Protein AF-A0A1G7DWB1-F1 (afdb_monomer_lite)

Foldseek 3Di:
DQVVCVVVVHDSVVVVVCCQCPNDDPNNVVVVVVVVVVVVVVVVVVVVVVVVVVVVVVVVVVVVVVVVVCCVVVVD

Organism: NCBI:txid1657

Secondary structure (DSSP, 8-state):
-HHHHHHTTS-TTHHHHHHHHHSSSHHHHHHHHHHHHHHHHHHHHHHHHHHHHHHHHHHHHHHHHHHHHHHHHHT-

Structure (mmCIF, N/CA/C/O backbone):
data_AF-A0A1G7DWB1-F1
#
_entry.id   AF-A0A1G7DWB1-F1
#
loop_
_atom_site.group_PDB
_atom_site.id
_atom_site.type_symbol
_atom_site.label_atom_id
_atom_site.label_alt_id
_atom_site.label_comp_id
_atom_site.label_asym_id
_atom_site.label_entity_id
_atom_site.label_seq_id
_atom_site.pdbx_PDB_ins_code
_atom_site.Cartn_x
_atom_site.Cartn_y
_atom_site.Cartn_z
_atom_site.occupancy
_atom_site.B_iso_or_equiv
_atom_site.auth_seq_id
_atom_site.auth_comp_id
_atom_site.auth_asym_id
_atom_site.auth_atom_id
_atom_site.pdbx_PDB_model_num
ATOM 1 N N . MET A 1 1 ? 17.075 6.233 -33.748 1.00 74.38 1 MET A N 1
ATOM 2 C CA . MET A 1 1 ? 15.829 6.104 -32.954 1.00 74.38 1 MET A CA 1
ATOM 3 C C . MET A 1 1 ? 14.663 6.868 -33.567 1.00 74.38 1 MET A C 1
ATOM 5 O O . MET A 1 1 ? 13.612 6.268 -33.707 1.00 74.38 1 MET A O 1
ATOM 9 N N . ALA A 1 2 ? 14.827 8.134 -33.979 1.00 84.75 2 ALA A N 1
ATOM 10 C CA . ALA A 1 2 ? 13.750 8.881 -34.645 1.00 84.75 2 ALA A CA 1
ATOM 11 C C . ALA A 1 2 ? 13.316 8.260 -35.988 1.00 84.75 2 ALA A C 1
ATOM 13 O O . ALA A 1 2 ? 12.121 8.128 -36.213 1.00 84.75 2 ALA A O 1
ATOM 14 N N . GLN A 1 3 ? 14.268 7.807 -36.816 1.00 90.81 3 GLN A N 1
ATOM 15 C CA . GLN A 1 3 ? 13.960 7.091 -38.062 1.00 90.81 3 GLN A CA 1
ATOM 16 C C . GLN A 1 3 ? 13.167 5.807 -37.795 1.00 90.81 3 GLN A C 1
ATOM 18 O O . GLN A 1 3 ? 12.089 5.637 -38.328 1.00 90.81 3 GLN A O 1
ATOM 23 N N . VAL A 1 4 ? 13.625 4.976 -36.854 1.00 92.81 4 VAL A N 1
ATOM 24 C CA . VAL A 1 4 ? 12.918 3.745 -36.457 1.00 92.81 4 VAL A CA 1
ATOM 25 C C . VAL A 1 4 ? 11.499 4.035 -35.950 1.00 92.81 4 VAL A C 1
ATOM 27 O O . VAL A 1 4 ? 10.577 3.287 -36.239 1.00 92.81 4 VAL A O 1
ATOM 30 N N . ALA A 1 5 ? 11.294 5.126 -35.204 1.00 92.94 5 ALA A N 1
ATOM 31 C CA . ALA A 1 5 ? 9.955 5.523 -34.768 1.00 92.94 5 ALA A CA 1
ATOM 32 C C . ALA A 1 5 ? 9.071 5.944 -35.952 1.00 92.94 5 ALA A C 1
ATOM 34 O O . ALA A 1 5 ? 7.897 5.588 -35.988 1.00 92.94 5 ALA A O 1
ATOM 35 N N . PHE A 1 6 ? 9.643 6.666 -36.918 1.00 92.50 6 PHE A N 1
ATOM 36 C CA . PHE A 1 6 ? 8.965 7.068 -38.146 1.00 92.50 6 PHE A CA 1
ATOM 37 C C . PHE A 1 6 ? 8.591 5.861 -39.016 1.00 92.50 6 PHE A C 1
ATOM 39 O O . PHE A 1 6 ? 7.441 5.757 -39.430 1.00 92.50 6 PHE A O 1
ATOM 46 N N . ASP A 1 7 ? 9.515 4.918 -39.210 1.00 95.12 7 ASP A N 1
ATOM 47 C CA . ASP A 1 7 ? 9.297 3.692 -39.990 1.00 95.12 7 ASP A CA 1
ATOM 48 C C . ASP A 1 7 ? 8.188 2.820 -39.384 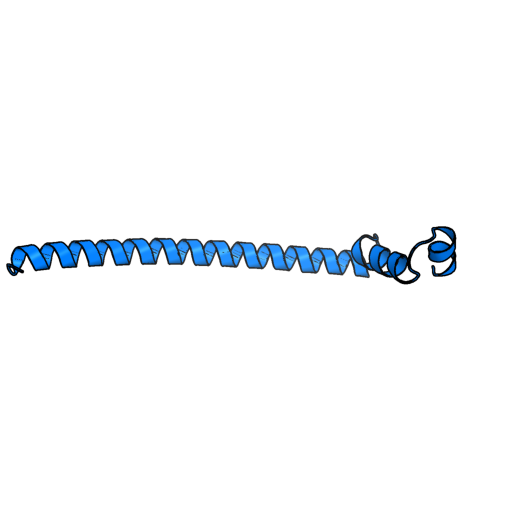1.00 95.12 7 ASP A C 1
ATOM 50 O O . ASP A 1 7 ? 7.440 2.156 -40.096 1.00 95.12 7 ASP A O 1
ATOM 54 N N . LEU A 1 8 ? 8.053 2.850 -38.056 1.00 93.62 8 LEU A N 1
ATOM 55 C CA . LEU A 1 8 ? 6.995 2.161 -37.316 1.00 93.62 8 LEU A CA 1
ATOM 56 C C . LEU A 1 8 ? 5.688 2.969 -37.221 1.00 93.62 8 LEU A C 1
ATOM 58 O O . LEU A 1 8 ? 4.728 2.493 -36.618 1.00 93.62 8 LEU A O 1
ATOM 62 N N . GLY A 1 9 ? 5.639 4.191 -37.762 1.00 95.12 9 GLY A N 1
ATOM 63 C CA . GLY A 1 9 ? 4.458 5.058 -37.710 1.00 95.12 9 GLY A CA 1
ATOM 64 C C . GLY A 1 9 ? 4.081 5.528 -36.300 1.00 95.12 9 GLY A C 1
ATOM 65 O O . GLY A 1 9 ? 2.931 5.889 -36.054 1.00 95.12 9 GLY A O 1
ATOM 66 N N . ILE A 1 10 ? 5.025 5.518 -35.355 1.00 94.94 10 ILE A N 1
ATOM 67 C CA . ILE A 1 10 ? 4.799 5.908 -33.957 1.00 94.94 10 ILE A CA 1
ATOM 68 C C . ILE A 1 10 ? 5.446 7.255 -33.639 1.00 94.94 10 ILE A C 1
ATOM 70 O O . ILE A 1 10 ? 6.355 7.735 -34.316 1.00 94.94 10 ILE A O 1
ATOM 74 N N . ASN A 1 11 ? 4.992 7.884 -32.553 1.00 93.88 11 ASN A N 1
ATOM 75 C CA . ASN A 1 11 ? 5.566 9.147 -32.107 1.00 93.88 11 ASN A CA 1
ATOM 76 C C . ASN A 1 11 ? 7.083 9.005 -31.861 1.00 93.88 11 ASN A C 1
ATOM 78 O O . ASN A 1 11 ? 7.537 8.082 -31.181 1.00 93.88 11 ASN A O 1
ATOM 82 N N . ARG A 1 12 ? 7.866 9.969 -32.367 1.00 92.69 12 ARG A N 1
ATOM 83 C CA . ARG A 1 12 ? 9.339 9.993 -32.276 1.00 92.69 12 ARG A CA 1
ATOM 84 C C . ARG A 1 12 ? 9.894 9.855 -30.852 1.00 92.69 12 ARG A C 1
ATOM 86 O O . ARG A 1 12 ? 11.015 9.383 -30.680 1.00 92.69 12 ARG A O 1
ATOM 93 N N . ASN A 1 13 ? 9.116 10.251 -29.844 1.00 93.31 13 ASN A N 1
ATOM 94 C CA . ASN A 1 13 ? 9.492 10.174 -28.434 1.00 93.31 13 ASN A CA 1
ATOM 95 C C . ASN A 1 13 ? 9.079 8.849 -27.772 1.00 93.31 13 ASN A C 1
ATOM 97 O O . ASN A 1 13 ? 9.612 8.517 -26.713 1.00 93.31 13 ASN A O 1
ATOM 101 N N . SER A 1 14 ? 8.183 8.064 -28.380 1.00 93.81 14 SER A N 1
ATOM 102 C CA . SER A 1 14 ? 7.697 6.804 -27.805 1.00 93.81 14 SER A CA 1
ATOM 103 C C . SER A 1 14 ? 8.808 5.772 -27.648 1.00 93.81 14 SER A C 1
ATOM 105 O O . SER A 1 14 ? 8.968 5.222 -26.562 1.00 93.81 14 SER A O 1
ATOM 107 N N . LEU A 1 15 ? 9.628 5.553 -28.684 1.00 91.56 15 LEU A N 1
ATOM 108 C CA . LEU A 1 15 ? 10.726 4.579 -28.610 1.00 91.56 15 LEU A CA 1
ATOM 109 C C . LEU A 1 15 ? 11.756 4.924 -27.523 1.00 91.56 15 LEU A C 1
ATOM 111 O O . LEU A 1 15 ? 12.028 4.057 -26.693 1.00 91.56 15 LEU A O 1
ATOM 115 N N . PRO A 1 16 ? 12.310 6.155 -27.448 1.00 90.75 16 PRO A N 1
ATOM 116 C CA . PRO A 1 16 ? 13.186 6.534 -26.341 1.00 90.75 16 PRO A CA 1
ATOM 117 C C . PRO A 1 16 ? 12.546 6.322 -24.964 1.00 90.75 16 PRO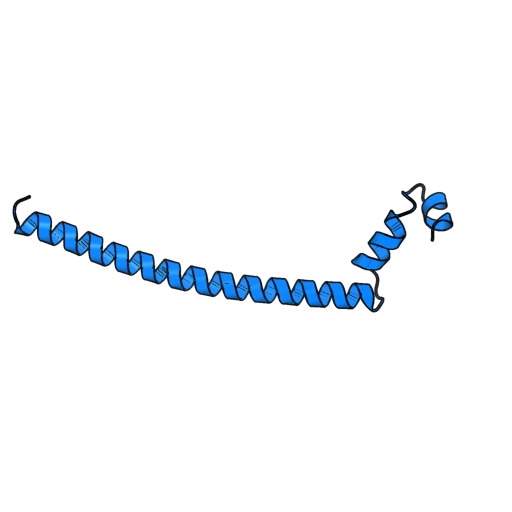 A C 1
ATOM 119 O O . PRO A 1 16 ? 13.208 5.827 -24.052 1.00 90.75 16 PRO A O 1
ATOM 122 N N . ASN A 1 17 ? 11.261 6.652 -24.808 1.00 91.25 17 ASN A N 1
ATOM 123 C CA . ASN A 1 17 ? 10.545 6.479 -23.545 1.00 91.25 17 ASN A CA 1
ATOM 124 C C . ASN A 1 17 ? 10.403 5.003 -23.164 1.00 91.25 17 ASN A C 1
ATOM 126 O O . ASN A 1 17 ? 10.720 4.633 -22.033 1.00 91.25 17 ASN A O 1
ATOM 130 N N . TRP A 1 18 ? 10.005 4.147 -24.105 1.00 92.75 18 TRP A N 1
ATOM 131 C CA . TRP A 1 18 ? 9.892 2.710 -23.869 1.00 92.75 18 TRP A CA 1
ATOM 132 C C . TRP A 1 18 ? 11.242 2.058 -23.603 1.00 92.75 18 TRP A C 1
ATOM 134 O O . TRP A 1 18 ? 11.342 1.236 -22.702 1.00 92.75 18 TRP A O 1
ATOM 144 N N . VAL A 1 19 ? 12.307 2.453 -24.302 1.00 91.50 19 VAL A N 1
ATOM 145 C CA . VAL A 1 19 ? 13.659 1.947 -24.020 1.00 91.50 19 VAL A CA 1
ATOM 146 C C . VAL A 1 19 ? 14.113 2.362 -22.619 1.00 91.50 19 VAL A C 1
ATOM 148 O O . VAL A 1 19 ? 14.661 1.543 -21.883 1.00 91.50 19 VAL A O 1
ATOM 151 N N . ASN A 1 20 ? 13.841 3.601 -22.207 1.00 89.75 20 ASN A N 1
ATOM 152 C CA . ASN A 1 20 ? 14.159 4.065 -20.857 1.00 89.75 20 ASN A CA 1
ATOM 153 C C . ASN A 1 20 ? 13.321 3.373 -19.769 1.00 89.75 20 ASN A C 1
ATOM 155 O O . ASN A 1 20 ? 13.791 3.236 -18.641 1.00 89.75 20 ASN A O 1
ATOM 159 N N . GLN A 1 21 ? 12.088 2.967 -20.075 1.00 88.50 21 GLN A N 1
ATOM 160 C CA . GLN A 1 21 ? 11.164 2.366 -19.111 1.00 88.50 21 GLN A CA 1
ATOM 161 C C . GLN A 1 21 ? 11.281 0.839 -19.032 1.00 88.50 21 GLN A C 1
ATOM 163 O O . GLN A 1 21 ? 11.301 0.272 -17.943 1.00 88.50 21 GLN A O 1
ATOM 168 N N . PHE A 1 22 ? 11.377 0.175 -20.177 1.00 89.94 22 PHE A N 1
ATOM 169 C CA . PHE A 1 22 ? 11.274 -1.278 -20.312 1.00 89.94 22 PHE A CA 1
ATOM 170 C C . PHE A 1 22 ? 12.560 -1.933 -20.812 1.00 89.94 22 PHE A C 1
ATOM 172 O O . PHE A 1 22 ? 12.685 -3.154 -20.721 1.00 89.94 22 PHE A O 1
ATOM 179 N N . GLY A 1 23 ? 13.517 -1.147 -21.312 1.00 89.94 23 GLY A N 1
ATOM 180 C CA . GLY A 1 23 ? 14.788 -1.659 -21.810 1.00 89.94 23 GLY A CA 1
ATOM 181 C C . GLY A 1 23 ? 15.630 -2.356 -20.737 1.00 89.94 23 GLY A C 1
ATOM 182 O O . GLY A 1 23 ? 15.305 -2.403 -19.549 1.00 89.94 23 GLY A O 1
ATOM 183 N N . THR A 1 24 ? 16.762 -2.905 -21.167 1.00 91.31 24 THR A N 1
ATOM 184 C CA . THR A 1 24 ? 17.662 -3.707 -20.320 1.00 91.31 24 THR A CA 1
ATOM 185 C C . THR A 1 24 ? 18.915 -2.949 -19.872 1.00 91.31 24 THR A C 1
ATOM 187 O O . THR A 1 24 ? 19.726 -3.497 -19.121 1.00 91.31 24 THR A O 1
ATOM 190 N N . GLY A 1 25 ? 19.070 -1.693 -20.306 1.00 91.62 25 GLY A N 1
ATOM 191 C CA . GLY A 1 25 ? 20.198 -0.825 -19.967 1.00 91.62 25 GLY A CA 1
ATOM 192 C C . GLY A 1 25 ? 20.154 -0.275 -18.536 1.00 91.62 25 GLY A C 1
ATOM 193 O O . GLY A 1 25 ? 19.134 -0.335 -17.850 1.00 91.62 25 GLY A O 1
ATOM 194 N N . VAL A 1 26 ? 21.271 0.318 -18.098 1.00 90.81 26 VAL A N 1
ATOM 195 C CA . VAL A 1 26 ? 21.493 0.777 -16.709 1.00 90.81 26 VAL A CA 1
ATOM 196 C C . VAL A 1 26 ? 20.379 1.697 -16.196 1.00 90.81 26 VAL A C 1
ATOM 198 O O . VAL A 1 26 ? 19.919 1.532 -15.070 1.00 90.81 26 VAL A O 1
ATOM 201 N N . ARG A 1 27 ? 19.907 2.647 -17.017 1.00 88.56 27 ARG A N 1
ATOM 202 C CA . ARG A 1 27 ? 18.843 3.588 -16.619 1.00 88.56 27 ARG A CA 1
ATOM 203 C C . ARG A 1 27 ? 17.517 2.882 -16.326 1.00 88.56 27 ARG A C 1
ATOM 205 O O . ARG A 1 27 ? 16.892 3.173 -15.311 1.00 88.56 27 ARG A O 1
ATOM 212 N N . ALA A 1 28 ? 17.122 1.939 -17.179 1.00 90.31 28 ALA A N 1
ATOM 213 C CA . ALA A 1 28 ? 15.888 1.180 -17.004 1.00 90.31 28 ALA A CA 1
ATOM 214 C C . ALA A 1 28 ? 15.963 0.253 -15.778 1.00 90.31 28 ALA A C 1
ATOM 216 O O . ALA A 1 28 ? 15.004 0.173 -15.013 1.00 90.31 28 ALA A O 1
ATOM 217 N N . ARG A 1 29 ? 17.121 -0.381 -15.530 1.00 90.81 29 ARG A N 1
ATOM 218 C CA . ARG A 1 29 ? 17.347 -1.199 -14.322 1.00 90.81 29 ARG A CA 1
ATOM 219 C C . ARG A 1 29 ? 17.242 -0.378 -13.037 1.00 90.81 29 ARG A C 1
ATOM 221 O O . ARG A 1 29 ? 16.441 -0.725 -12.178 1.00 90.81 29 ARG A O 1
ATOM 228 N N . ARG A 1 30 ? 17.943 0.761 -12.954 1.00 90.94 30 ARG A N 1
ATOM 229 C CA . ARG A 1 30 ? 17.871 1.662 -11.787 1.00 90.94 30 ARG A CA 1
ATOM 230 C C . ARG A 1 30 ? 16.448 2.135 -11.497 1.00 90.94 30 ARG A C 1
ATOM 232 O O . ARG A 1 30 ? 16.066 2.265 -10.340 1.00 90.94 30 ARG A O 1
ATOM 239 N N . ARG A 1 3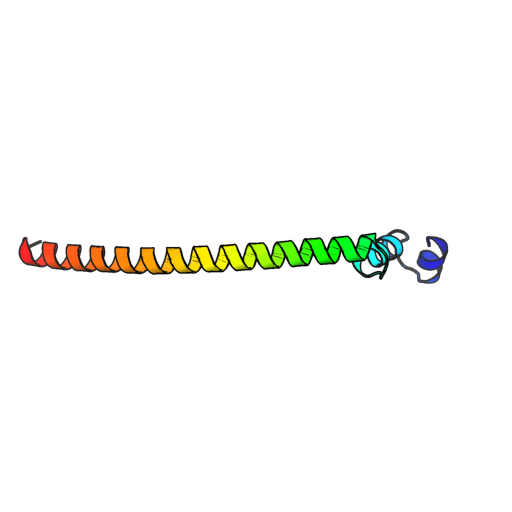1 ? 15.651 2.394 -12.538 1.00 90.25 31 ARG A N 1
ATOM 240 C CA . ARG A 1 31 ? 14.243 2.775 -12.370 1.00 90.25 31 ARG A CA 1
ATOM 241 C C . ARG A 1 31 ? 13.420 1.639 -11.756 1.00 90.25 31 ARG A C 1
ATOM 243 O O . ARG A 1 31 ? 12.676 1.900 -10.819 1.00 90.25 31 ARG A O 1
ATOM 250 N N . LYS A 1 32 ? 13.590 0.404 -12.242 1.00 90.75 32 LYS A N 1
ATOM 251 C CA . LYS A 1 32 ? 12.921 -0.787 -11.688 1.00 90.75 32 LYS A CA 1
ATOM 252 C C . LYS A 1 32 ? 13.316 -1.041 -10.233 1.00 90.75 32 LYS A C 1
ATOM 254 O O . LYS A 1 32 ? 12.452 -1.325 -9.415 1.00 90.75 32 LYS A O 1
ATOM 259 N N . GLU A 1 33 ? 14.595 -0.889 -9.900 1.00 91.31 33 GLU A N 1
ATOM 260 C CA . GLU A 1 33 ? 15.092 -1.007 -8.521 1.00 91.31 33 GLU A CA 1
ATOM 261 C C . GLU A 1 33 ? 14.472 0.055 -7.603 1.00 91.31 33 GLU A C 1
ATOM 263 O O . GLU A 1 33 ? 13.984 -0.269 -6.522 1.00 91.31 33 GLU A O 1
ATOM 268 N N . ALA A 1 34 ? 14.423 1.315 -8.048 1.00 91.88 34 ALA A N 1
ATOM 269 C CA . ALA A 1 34 ? 13.796 2.394 -7.289 1.00 91.88 34 ALA A CA 1
ATOM 270 C C . ALA A 1 34 ? 12.286 2.176 -7.094 1.00 91.88 34 ALA A C 1
ATOM 272 O O . ALA A 1 34 ? 11.744 2.484 -6.035 1.00 91.88 34 ALA A O 1
ATOM 273 N N . GLU A 1 35 ? 11.597 1.648 -8.105 1.00 92.44 35 GLU A N 1
ATOM 274 C CA . GLU A 1 35 ? 10.176 1.307 -8.023 1.00 92.44 35 GLU A CA 1
ATOM 275 C C . GLU A 1 35 ? 9.930 0.141 -7.058 1.00 92.44 35 GLU A C 1
ATOM 277 O O . GLU A 1 35 ? 9.068 0.247 -6.190 1.00 92.44 35 GLU A O 1
ATOM 282 N N . ALA A 1 36 ? 10.749 -0.912 -7.115 1.00 91.75 36 ALA A N 1
ATOM 283 C CA . ALA A 1 36 ? 10.687 -2.021 -6.166 1.00 91.75 36 ALA A CA 1
ATOM 284 C C . ALA A 1 36 ? 10.928 -1.557 -4.719 1.00 91.75 36 ALA A C 1
ATOM 286 O O . ALA A 1 36 ? 10.180 -1.936 -3.820 1.00 91.75 36 ALA A O 1
ATOM 287 N N . ALA A 1 37 ? 11.915 -0.684 -4.495 1.00 91.38 37 ALA A N 1
ATOM 288 C CA . ALA A 1 37 ? 12.180 -0.108 -3.177 1.00 91.38 37 ALA A CA 1
ATOM 289 C C . ALA A 1 37 ? 10.987 0.709 -2.646 1.00 91.38 37 ALA A C 1
ATOM 291 O O . ALA A 1 37 ? 10.643 0.610 -1.469 1.00 91.38 37 ALA A O 1
ATOM 292 N N . ARG A 1 38 ? 10.310 1.476 -3.514 1.00 94.12 38 ARG A N 1
ATOM 293 C CA . ARG A 1 38 ? 9.083 2.206 -3.150 1.00 94.12 38 ARG A CA 1
ATOM 294 C C . ARG A 1 38 ? 7.944 1.265 -2.775 1.00 94.12 38 ARG A C 1
ATOM 296 O O . ARG A 1 38 ? 7.278 1.512 -1.779 1.00 94.12 38 ARG A O 1
ATOM 303 N N . VAL A 1 39 ? 7.738 0.191 -3.538 1.00 93.19 39 VAL A N 1
ATOM 304 C CA . VAL A 1 39 ? 6.697 -0.808 -3.243 1.00 93.19 39 VAL A CA 1
ATOM 305 C C . VAL A 1 39 ? 6.950 -1.480 -1.892 1.00 93.19 39 VAL A C 1
ATOM 307 O O . VAL A 1 39 ? 6.018 -1.633 -1.106 1.00 93.19 39 VAL A O 1
ATOM 310 N N . LEU A 1 40 ? 8.203 -1.837 -1.590 1.00 90.19 40 LEU A N 1
ATOM 311 C CA . LEU A 1 40 ? 8.570 -2.407 -0.290 1.00 90.19 40 LEU A CA 1
ATOM 312 C C . LEU A 1 40 ? 8.287 -1.430 0.860 1.00 90.19 40 LEU A C 1
ATOM 314 O O . LEU A 1 40 ? 7.675 -1.823 1.852 1.00 90.19 40 LEU A O 1
ATOM 318 N N . SER A 1 41 ? 8.665 -0.160 0.694 1.00 93.81 41 SER A N 1
ATOM 319 C CA . SER A 1 41 ? 8.411 0.888 1.688 1.00 93.81 41 SER A CA 1
ATOM 320 C C . SER A 1 41 ? 6.915 1.134 1.915 1.00 93.81 41 SER A C 1
ATOM 322 O O . SER A 1 41 ? 6.481 1.267 3.058 1.00 93.81 41 SER A O 1
ATOM 324 N N . GLU A 1 42 ? 6.102 1.139 0.856 1.00 95.94 42 GLU A N 1
ATOM 325 C CA . GLU A 1 42 ? 4.651 1.304 0.990 1.00 95.94 42 GLU A CA 1
ATOM 326 C C . GLU A 1 42 ? 4.015 0.093 1.687 1.00 95.94 42 GLU A C 1
ATOM 328 O O . GLU A 1 42 ? 3.158 0.255 2.552 1.00 95.94 42 GLU A O 1
ATOM 333 N N . ALA A 1 43 ? 4.480 -1.126 1.395 1.00 96.44 43 ALA A N 1
ATOM 334 C CA . ALA A 1 43 ? 4.009 -2.329 2.079 1.00 96.44 43 ALA A CA 1
ATOM 335 C C . ALA A 1 43 ? 4.340 -2.313 3.583 1.00 96.44 43 ALA A C 1
ATOM 337 O O . ALA A 1 43 ? 3.531 -2.752 4.401 1.00 96.44 43 ALA A O 1
ATOM 338 N N . GLU A 1 44 ? 5.512 -1.803 3.970 1.00 9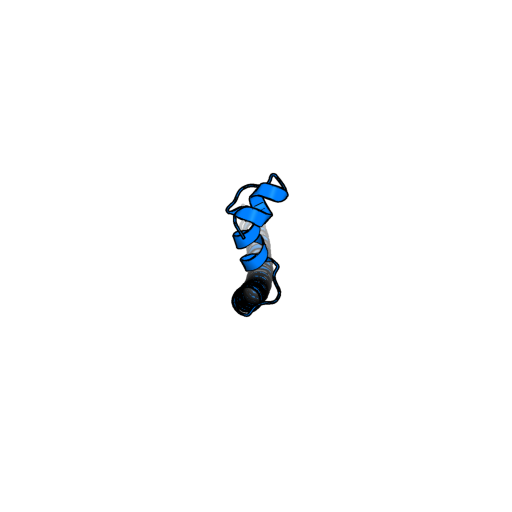6.06 44 GLU A N 1
ATOM 339 C CA . GLU A 1 44 ? 5.869 -1.592 5.378 1.00 96.06 44 GLU A CA 1
ATOM 340 C C . GLU A 1 44 ? 4.955 -0.572 6.054 1.00 96.06 44 GLU A C 1
ATOM 342 O O . GLU A 1 44 ? 4.451 -0.834 7.149 1.00 96.06 44 GLU A O 1
ATOM 347 N N . ARG A 1 45 ? 4.686 0.549 5.380 1.00 96.06 45 ARG A N 1
ATOM 348 C CA . ARG A 1 45 ? 3.774 1.585 5.868 1.00 96.06 45 ARG A CA 1
ATOM 349 C C . ARG A 1 45 ? 2.355 1.054 6.060 1.00 96.06 45 ARG A C 1
ATOM 351 O O . ARG A 1 45 ? 1.748 1.317 7.094 1.00 96.06 45 ARG A O 1
ATOM 358 N N . ILE A 1 46 ? 1.840 0.275 5.107 1.00 98.12 46 ILE A N 1
ATOM 359 C CA . ILE A 1 46 ? 0.519 -0.361 5.209 1.00 98.12 46 ILE A CA 1
ATOM 360 C C . ILE A 1 46 ? 0.466 -1.278 6.434 1.00 98.12 46 ILE A C 1
ATOM 362 O O . ILE A 1 46 ? -0.449 -1.146 7.241 1.00 98.12 46 ILE A O 1
ATOM 366 N N . ARG A 1 47 ? 1.477 -2.135 6.641 1.00 98.06 47 ARG A N 1
ATOM 367 C CA . ARG A 1 47 ? 1.533 -3.018 7.822 1.00 98.06 47 ARG A CA 1
ATOM 368 C C . ARG A 1 47 ? 1.509 -2.244 9.141 1.00 98.06 47 ARG A C 1
ATOM 370 O O . ARG A 1 47 ? 0.863 -2.677 10.093 1.00 98.06 47 ARG A O 1
ATOM 377 N N . GLN A 1 48 ? 2.216 -1.116 9.215 1.00 97.75 48 GLN A N 1
ATOM 378 C CA . GLN A 1 48 ? 2.205 -0.254 10.402 1.00 97.75 48 GLN A CA 1
ATOM 379 C C . GLN A 1 48 ? 0.818 0.352 10.637 1.00 97.75 48 GLN A C 1
ATOM 381 O O . GLN A 1 48 ? 0.281 0.234 11.737 1.00 97.75 48 GLN A O 1
ATOM 386 N N . LEU A 1 49 ? 0.207 0.911 9.591 1.00 98.44 49 LEU A N 1
ATOM 387 C CA . LEU A 1 49 ? -1.124 1.511 9.671 1.00 98.44 49 LEU A CA 1
ATOM 388 C C . LEU A 1 49 ? -2.203 0.491 10.044 1.00 98.44 49 LEU A C 1
ATOM 390 O O . LEU A 1 49 ? -3.084 0.801 10.840 1.00 98.44 49 LEU A O 1
ATOM 394 N N . GLU A 1 50 ? -2.145 -0.730 9.513 1.00 98.38 50 GLU A N 1
ATOM 395 C CA . GLU A 1 50 ? -3.083 -1.800 9.873 1.00 98.38 50 GLU A CA 1
ATOM 396 C C . GLU A 1 50 ? -2.965 -2.185 11.351 1.00 98.38 50 GLU A C 1
ATOM 398 O O . GLU A 1 50 ? -3.984 -2.345 12.028 1.00 98.38 50 GLU A O 1
ATOM 403 N N . LYS A 1 51 ? -1.734 -2.269 11.873 1.00 98.44 51 LYS A N 1
ATOM 404 C CA . LYS A 1 51 ? -1.479 -2.542 13.292 1.00 98.44 51 LYS A CA 1
ATOM 405 C C . LYS A 1 51 ? -2.025 -1.430 14.189 1.00 98.44 51 LYS A C 1
ATOM 407 O O . LYS A 1 51 ? -2.706 -1.720 15.170 1.00 98.44 51 LYS A O 1
ATOM 412 N N . GLU A 1 52 ? -1.754 -0.172 13.851 1.00 98.06 52 GLU A N 1
ATOM 413 C CA . GLU A 1 52 ? -2.278 0.984 14.589 1.00 98.06 52 GLU A CA 1
ATOM 414 C C . GLU A 1 52 ? -3.808 1.030 14.538 1.00 98.06 52 GLU A C 1
ATOM 416 O O . GLU A 1 52 ? -4.463 1.234 15.557 1.00 98.06 52 GLU A O 1
ATOM 421 N N . ASN A 1 53 ? -4.404 0.768 13.374 1.00 98.56 53 ASN A N 1
ATOM 422 C CA . ASN A 1 53 ? -5.855 0.757 13.215 1.00 98.56 53 ASN A CA 1
ATOM 423 C C . ASN A 1 53 ? -6.523 -0.342 14.055 1.00 98.56 53 ASN A C 1
ATOM 425 O O . ASN A 1 53 ? -7.602 -0.119 14.606 1.00 98.56 53 ASN A O 1
ATOM 429 N N . ALA A 1 54 ? -5.894 -1.517 14.162 1.00 98.56 54 ALA A N 1
ATOM 430 C CA . ALA A 1 54 ? -6.370 -2.598 15.019 1.00 98.56 54 ALA A CA 1
ATOM 431 C C . ALA A 1 54 ? -6.359 -2.191 16.501 1.00 98.56 54 ALA A C 1
ATOM 433 O O . ALA A 1 54 ? -7.379 -2.349 17.171 1.00 98.56 54 ALA A O 1
ATOM 434 N N . LEU A 1 55 ? -5.261 -1.592 16.977 1.00 98.38 55 LEU A N 1
ATOM 435 C CA . LEU A 1 55 ? -5.149 -1.090 18.350 1.00 98.38 55 LEU A CA 1
ATOM 436 C C . LEU A 1 55 ? -6.206 -0.016 18.648 1.00 98.38 55 LEU A C 1
ATOM 438 O O . LEU A 1 55 ? -6.946 -0.121 19.620 1.00 98.38 55 LEU A O 1
ATOM 442 N N . LEU A 1 56 ? -6.350 0.972 17.762 1.00 98.62 56 LEU A N 1
ATOM 443 C CA . LEU A 1 56 ? -7.335 2.046 17.922 1.00 98.62 56 LEU A CA 1
ATOM 444 C C . LEU A 1 56 ? -8.776 1.520 17.962 1.00 98.62 56 LEU A C 1
ATOM 446 O O . LEU A 1 56 ? -9.624 2.060 18.675 1.00 98.62 56 LEU A O 1
ATOM 450 N N . LYS A 1 57 ? -9.084 0.469 17.193 1.00 98.50 57 LYS A N 1
ATOM 451 C CA . LYS A 1 57 ? -10.400 -0.184 17.240 1.00 98.50 57 LYS A CA 1
ATOM 452 C C . LYS A 1 57 ? -10.642 -0.860 18.584 1.00 98.50 57 LYS A C 1
ATOM 454 O O . LYS A 1 57 ? -11.735 -0.712 19.125 1.00 98.50 57 LYS A O 1
ATOM 459 N N . GLU A 1 58 ? -9.642 -1.557 19.113 1.00 98.25 58 GLU A N 1
ATOM 460 C CA . GLU A 1 58 ? -9.718 -2.191 20.428 1.00 98.25 58 GLU A CA 1
ATOM 461 C C . GLU A 1 58 ? -9.929 -1.151 21.536 1.00 98.25 58 GLU A C 1
ATOM 463 O O . GLU A 1 58 ? -10.885 -1.260 22.304 1.00 98.25 58 GLU A O 1
ATOM 468 N N . GLU A 1 59 ? -9.122 -0.087 21.557 1.00 98.19 59 GLU A N 1
ATOM 469 C CA . GLU A 1 59 ? -9.257 1.021 22.509 1.00 98.19 59 GLU A CA 1
ATOM 470 C C . GLU A 1 59 ? -10.650 1.657 22.443 1.00 98.19 59 GLU A C 1
ATOM 472 O O . GLU A 1 59 ? -11.324 1.823 23.464 1.00 98.19 59 GLU A O 1
ATOM 477 N N . ARG A 1 60 ? -11.137 1.954 21.231 1.00 98.38 60 ARG A N 1
ATOM 478 C CA . ARG A 1 60 ? -12.487 2.492 21.020 1.00 98.38 60 ARG A CA 1
ATOM 479 C C . ARG A 1 60 ? -1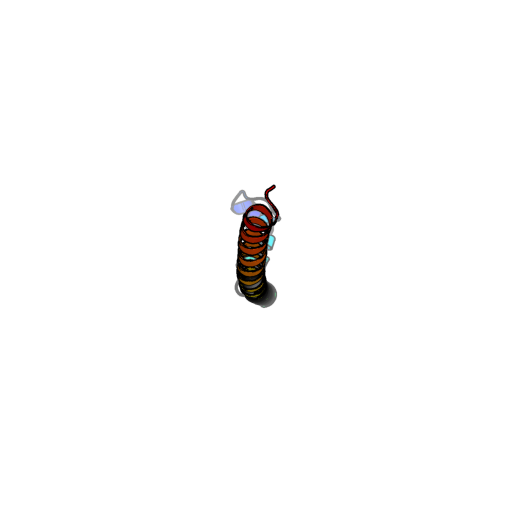3.559 1.555 21.575 1.00 98.38 60 ARG A C 1
ATOM 481 O O . ARG A 1 60 ? -14.540 2.022 22.154 1.00 98.38 60 ARG A O 1
ATOM 488 N N . ASP A 1 61 ? -13.414 0.252 21.374 1.00 98.25 61 ASP A N 1
ATOM 489 C CA . ASP A 1 61 ? -14.401 -0.727 21.820 1.00 98.25 61 ASP A CA 1
ATOM 490 C C . ASP A 1 61 ? -14.402 -0.889 23.342 1.00 98.25 61 ASP A C 1
ATOM 492 O O . ASP A 1 61 ? -15.477 -1.005 23.936 1.00 98.25 61 ASP A O 1
ATOM 496 N N . ILE A 1 62 ? -13.235 -0.811 23.986 1.00 97.94 62 ILE A N 1
ATOM 497 C CA . ILE A 1 62 ? -13.116 -0.743 25.448 1.00 97.94 62 ILE A CA 1
ATOM 498 C C . ILE A 1 62 ? -13.828 0.506 25.972 1.00 97.94 62 ILE A C 1
ATOM 500 O O . ILE A 1 62 ? -14.691 0.401 26.844 1.00 97.94 62 ILE A O 1
ATOM 504 N N . LEU A 1 63 ? -13.533 1.677 25.402 1.00 97.50 63 LEU A N 1
ATOM 505 C CA . LEU A 1 63 ? -14.148 2.939 25.817 1.00 97.50 63 LEU A CA 1
ATOM 506 C C . LEU A 1 63 ? -15.666 2.929 25.622 1.00 97.50 63 LEU A C 1
ATOM 508 O O . LEU A 1 63 ? -16.407 3.386 26.490 1.00 97.50 63 LEU A O 1
ATOM 512 N N . ARG A 1 64 ? -16.153 2.360 24.514 1.00 97.62 64 ARG A N 1
ATOM 513 C CA . ARG A 1 64 ? -17.592 2.223 24.261 1.00 97.62 64 ARG A CA 1
ATOM 514 C C . ARG A 1 64 ? -18.262 1.311 25.289 1.00 97.62 64 ARG A C 1
ATOM 516 O O . ARG A 1 64 ? -19.333 1.657 25.781 1.00 97.62 64 ARG A O 1
ATOM 523 N N . LYS A 1 65 ? -17.649 0.173 25.630 1.00 97.06 65 LYS A N 1
ATOM 524 C CA . LYS A 1 65 ? -18.161 -0.725 26.679 1.00 97.06 65 LYS A CA 1
ATOM 525 C C . LYS A 1 65 ? -18.177 -0.037 28.043 1.00 97.06 65 LYS A C 1
ATOM 527 O O . LYS A 1 65 ? -19.170 -0.142 28.756 1.00 97.06 65 LYS A O 1
ATOM 532 N N . ALA A 1 66 ? -17.121 0.704 28.378 1.00 96.19 66 ALA A N 1
ATOM 533 C CA . ALA A 1 66 ? -17.055 1.478 29.614 1.00 96.19 66 ALA A CA 1
ATOM 534 C C . ALA A 1 66 ? -18.170 2.533 29.670 1.00 96.19 66 ALA A C 1
ATOM 536 O O . ALA A 1 66 ? -18.904 2.595 30.650 1.00 96.19 66 ALA A O 1
ATOM 537 N N . ALA A 1 67 ? -18.375 3.298 28.594 1.00 95.69 67 ALA A N 1
ATOM 538 C CA . ALA A 1 67 ? -19.449 4.287 28.515 1.00 95.69 67 ALA A CA 1
ATOM 539 C C . ALA A 1 67 ? -20.844 3.662 28.708 1.00 95.69 67 ALA A C 1
ATOM 541 O O . ALA A 1 67 ? -21.670 4.221 29.423 1.00 95.69 67 ALA A O 1
ATOM 542 N N . GLN A 1 68 ? -21.098 2.485 28.121 1.00 95.88 68 GLN A N 1
ATOM 543 C CA . GLN A 1 68 ? -22.354 1.751 28.320 1.00 95.88 68 GLN A CA 1
ATOM 544 C C . GLN A 1 68 ? -22.541 1.288 29.769 1.00 95.88 68 GLN A C 1
ATOM 546 O O . GLN A 1 68 ? -23.637 1.410 30.313 1.00 95.88 68 GLN A O 1
ATOM 551 N N . TYR A 1 69 ? -21.481 0.767 30.395 1.00 94.62 69 TYR A N 1
ATOM 552 C CA . TYR A 1 69 ? -21.505 0.377 31.804 1.00 94.62 69 TYR A CA 1
ATOM 553 C C . TYR A 1 69 ? -21.827 1.575 32.702 1.00 94.62 69 TYR A C 1
ATOM 555 O O . TYR A 1 69 ? -22.739 1.503 33.520 1.00 94.62 69 TYR A O 1
ATOM 563 N N . PHE A 1 70 ? -21.135 2.698 32.492 1.00 93.31 70 PHE A N 1
ATOM 564 C CA . PHE A 1 70 ? -21.337 3.914 33.272 1.00 93.31 70 PHE A CA 1
ATOM 565 C C . PHE A 1 70 ? -22.731 4.514 33.090 1.00 93.31 70 PHE A C 1
ATOM 567 O O . PHE A 1 70 ? -23.328 4.917 34.081 1.00 93.31 70 PHE A O 1
ATOM 574 N N . ALA A 1 71 ? -23.279 4.539 31.871 1.00 94.56 71 ALA A N 1
ATOM 575 C CA . ALA A 1 71 ? -24.657 4.986 31.650 1.00 94.56 71 ALA A CA 1
ATOM 576 C 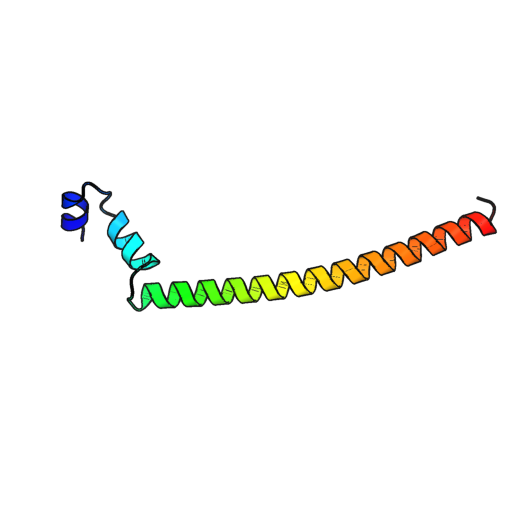C . ALA A 1 71 ? -25.651 4.141 32.467 1.00 94.56 71 ALA A C 1
ATOM 578 O O . ALA A 1 71 ? -26.461 4.678 33.221 1.00 94.56 71 ALA A O 1
ATOM 579 N N . LYS A 1 72 ? -25.497 2.809 32.420 1.00 92.62 72 LYS A N 1
ATOM 580 C CA . LYS A 1 72 ? -26.343 1.874 33.169 1.00 92.62 72 LYS A CA 1
ATOM 581 C C . LYS A 1 72 ? -26.227 2.044 34.688 1.00 92.62 72 LYS A C 1
ATOM 583 O O . LYS A 1 72 ? -27.245 1.975 35.370 1.00 92.62 72 LYS A O 1
ATOM 588 N N . GLU A 1 73 ? -25.020 2.229 35.225 1.00 87.06 73 GLU A N 1
ATOM 589 C CA . GLU A 1 73 ? -24.821 2.390 36.675 1.00 87.06 73 GLU A CA 1
ATOM 590 C C . GLU A 1 73 ? -25.218 3.773 37.198 1.00 87.06 73 GLU A C 1
ATOM 592 O O . GLU A 1 73 ? -25.721 3.876 38.314 1.00 87.06 73 GLU A O 1
ATOM 597 N N . MET A 1 74 ? -25.032 4.830 36.403 1.00 82.81 74 MET A N 1
ATOM 598 C CA . MET A 1 74 ? -25.395 6.199 36.792 1.00 82.81 74 MET A CA 1
ATOM 599 C C . MET A 1 74 ? -26.866 6.545 36.509 1.00 82.81 74 MET A C 1
ATOM 601 O O . MET A 1 74 ? -27.283 7.666 36.791 1.00 82.81 74 MET A O 1
ATOM 605 N N . GLY A 1 75 ? -27.661 5.601 35.991 1.00 72.50 75 GLY A N 1
ATOM 606 C CA . GLY A 1 75 ? -29.098 5.783 35.759 1.00 72.50 75 GLY A CA 1
ATOM 607 C C . GLY A 1 75 ? -29.443 6.774 34.642 1.00 72.50 75 GLY A C 1
ATOM 608 O O . GLY A 1 75 ? -30.522 7.365 34.686 1.00 72.50 75 GLY A O 1
ATOM 609 N N . LEU A 1 76 ? -28.532 6.966 33.679 1.00 58.91 76 LEU A N 1
ATOM 610 C CA . LEU A 1 76 ? -28.747 7.748 32.455 1.00 58.91 76 LEU A CA 1
ATOM 611 C C . LEU A 1 76 ? -29.215 6.860 31.298 1.00 58.91 76 LEU A C 1
ATOM 613 O O . LEU A 1 76 ? -28.649 5.756 31.123 1.00 58.91 76 LEU A O 1
#

Sequence (76 aa):
MAQVAFDLGINRNSLPNWVNQFGTGVRARRRKEAEAARVLSEAERIRQLEKENALLKEERDILRKAAQYFAKEMGL

Radius of gyration: 27.63 Å; chains: 1; bounding box: 51×14×77 Å

pLDDT: mean 92.81, std 6.17, range [58.91, 98.62]

InterPro domains:
  IPR002514 Transposase IS3/IS911family [PF01527] (2-54)
  IPR009057 Homedomain-like superfamily [SSF46689] (2-73)